Protein AF-A0A846ERY1-F1 (afdb_monomer)

Solvent-accessible surface area (backbone atoms only — not comparable to full-atom values): 6120 Å² total; per-residue (Å²): 133,83,80,52,74,66,59,56,50,52,53,51,53,57,71,63,36,76,87,69,64,78,73,86,66,54,74,65,58,44,52,52,50,50,51,56,52,52,76,77,41,68,57,68,61,54,53,52,51,54,47,53,54,46,49,71,72,66,63,68,89,64,64,65,48,81,54,82,80,79,89,58,82,90,45,79,64,51,58,63,52,51,54,58,47,47,76,69,73,41,50,81,48,88,64,135

Radius of gyration: 18.13 Å; Cα contacts (8 Å, |Δi|>4): 39; chains: 1; bounding box: 32×29×51 Å

Foldseek 3Di:
DDPDPVVVVVVVVVVPPVVVVDDDDDPVRVVVVVCVVVVVDPVLVVVLVVLLVCCVVPPDPDQEDEDDDDPCVPVPNVVSNVVSVVVVNHHYDDDD

Nearest PDB structures (foldseek):
  5xn8-assembly1_A  TM=6.819E-01  e=1.281E+00  unidentified
  6gfa-assembly1_A  TM=5.148E-01  e=8.283E+00  Homo sapiens
  1vlj-assembly1_A  TM=5.280E-01  e=8.283E+00  Thermotoga maritima MSB8

Structure (mmCIF, N/CA/C/O backbone):
data_AF-A0A846ERY1-F1
#
_entry.id   AF-A0A846ERY1-F1
#
loop_
_atom_site.group_PDB
_atom_site.id
_atom_site.type_symbol
_atom_site.label_atom_id
_atom_site.label_alt_id
_atom_site.label_comp_id
_atom_site.label_asym_id
_atom_site.label_entity_id
_atom_site.label_seq_id
_atom_site.pdbx_PDB_ins_code
_atom_site.Cartn_x
_atom_site.Cartn_y
_atom_site.Cartn_z
_atom_site.occupancy
_atom_site.B_iso_or_equiv
_atom_site.auth_seq_id
_atom_site.auth_comp_id
_atom_site.auth_asym_id
_atom_site.auth_atom_id
_atom_site.pdbx_PDB_model_num
ATOM 1 N N . MET A 1 1 ? -11.228 -16.183 -1.065 1.00 41.34 1 MET A N 1
ATOM 2 C CA . MET A 1 1 ? -12.268 -16.042 -2.113 1.00 41.34 1 MET A CA 1
ATOM 3 C C . MET A 1 1 ? -11.658 -16.428 -3.452 1.00 41.34 1 MET A C 1
ATOM 5 O O . MET A 1 1 ? -10.642 -15.852 -3.813 1.00 41.34 1 MET A O 1
ATOM 9 N N . MET A 1 2 ? -12.208 -17.427 -4.152 1.00 46.03 2 MET A N 1
ATOM 10 C CA . MET A 1 2 ? -11.796 -17.716 -5.532 1.00 46.03 2 MET A CA 1
ATOM 11 C C . MET A 1 2 ? -12.376 -16.635 -6.450 1.00 46.03 2 MET A C 1
ATOM 13 O O . MET A 1 2 ? -13.582 -16.414 -6.423 1.0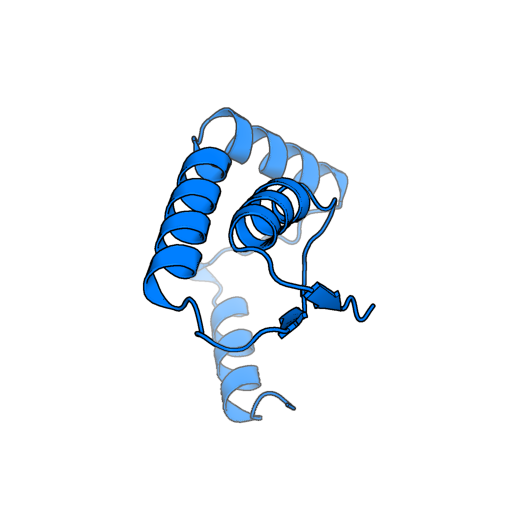0 46.03 2 MET A O 1
ATOM 17 N N . MET A 1 3 ? -11.532 -15.957 -7.234 1.00 46.50 3 MET A N 1
ATOM 18 C CA . MET A 1 3 ? -12.001 -15.056 -8.295 1.00 46.50 3 MET A CA 1
ATOM 19 C C . MET A 1 3 ? -12.905 -15.815 -9.261 1.00 46.50 3 MET A C 1
ATOM 21 O O . MET A 1 3 ? -12.551 -16.907 -9.722 1.00 46.50 3 MET A O 1
ATOM 25 N N . ASP A 1 4 ? -14.046 -15.204 -9.562 1.00 55.00 4 ASP A N 1
ATOM 26 C CA . ASP A 1 4 ? -15.079 -15.773 -10.412 1.00 55.00 4 ASP A CA 1
ATOM 27 C C . ASP A 1 4 ? -14.538 -16.015 -11.832 1.00 55.00 4 ASP A C 1
ATOM 29 O O . ASP A 1 4 ? -13.728 -15.239 -12.354 1.00 55.00 4 ASP A O 1
ATOM 33 N N . SER A 1 5 ? -14.958 -17.106 -12.473 1.00 60.00 5 SER A N 1
ATOM 34 C CA . SER A 1 5 ? -14.421 -17.539 -13.780 1.00 60.00 5 SER A CA 1
ATOM 35 C C . SER A 1 5 ? -14.540 -16.462 -14.873 1.00 60.00 5 SER A C 1
ATOM 37 O O . SER A 1 5 ? -13.646 -16.306 -15.709 1.00 60.00 5 SER A O 1
ATOM 39 N N . LEU A 1 6 ? -15.592 -15.644 -14.799 1.00 57.75 6 LEU A N 1
ATOM 40 C CA . LEU A 1 6 ? -15.831 -14.479 -15.651 1.00 57.75 6 LEU A CA 1
ATOM 41 C C . LEU A 1 6 ? -14.761 -13.391 -15.488 1.00 57.75 6 LEU A C 1
ATOM 43 O O . LEU A 1 6 ? -14.268 -12.877 -16.491 1.00 57.75 6 LEU A O 1
ATOM 47 N N . GLN A 1 7 ? -14.337 -13.082 -14.260 1.00 55.25 7 GLN A N 1
ATOM 48 C CA . GLN A 1 7 ? -13.301 -12.073 -14.006 1.00 55.25 7 GLN A CA 1
ATOM 49 C C . GLN A 1 7 ? -11.932 -12.522 -14.525 1.00 55.25 7 GLN A C 1
ATOM 51 O O . GLN A 1 7 ? -11.200 -11.716 -15.102 1.00 55.25 7 GLN A O 1
ATOM 56 N N . LYS A 1 8 ? -11.614 -13.821 -14.410 1.00 55.94 8 LYS A N 1
ATOM 57 C CA . LYS A 1 8 ? -10.413 -14.396 -15.041 1.00 55.94 8 LYS A CA 1
ATOM 58 C C . LYS A 1 8 ? -10.434 -14.212 -16.559 1.00 55.94 8 LYS A C 1
ATOM 60 O O . LYS A 1 8 ? -9.407 -13.865 -17.132 1.00 55.94 8 LYS A O 1
ATOM 65 N N . SER A 1 9 ? -11.596 -14.390 -17.196 1.00 61.22 9 SER A N 1
ATOM 66 C CA . SER A 1 9 ? -11.736 -14.215 -18.648 1.00 61.22 9 SER A CA 1
ATOM 67 C C . SER A 1 9 ? -11.576 -12.758 -19.092 1.00 61.22 9 SER A C 1
ATOM 69 O O . SER A 1 9 ? -10.930 -12.499 -20.099 1.00 61.22 9 SER A O 1
ATOM 71 N N . VAL A 1 10 ? -12.089 -11.793 -18.321 1.00 66.19 10 VAL A N 1
ATOM 72 C CA . VAL A 1 10 ? -11.998 -10.362 -18.657 1.00 66.19 10 VAL A CA 1
ATOM 73 C C . VAL A 1 10 ? -10.561 -9.863 -18.548 1.00 66.19 10 VAL A C 1
ATOM 75 O O . VAL A 1 10 ? -10.087 -9.173 -19.446 1.00 66.19 10 VAL A O 1
ATOM 78 N N . ILE A 1 11 ? -9.847 -10.254 -17.490 1.00 65.06 11 ILE A N 1
ATOM 79 C CA . ILE A 1 11 ? -8.435 -9.899 -17.321 1.00 65.06 11 I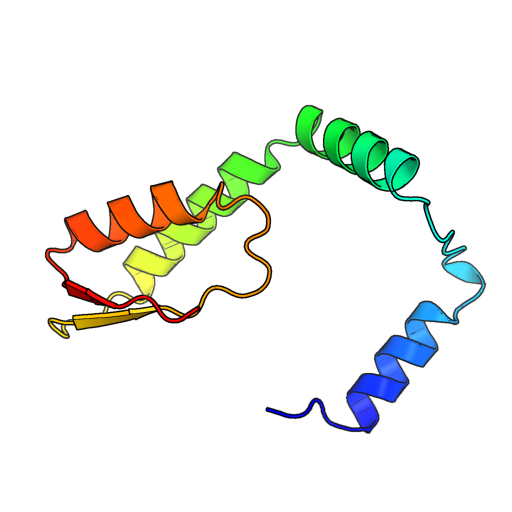LE A CA 1
ATOM 80 C C . ILE A 1 11 ? -7.587 -10.563 -18.411 1.00 65.06 11 ILE A C 1
ATOM 82 O O . ILE A 1 11 ? -6.758 -9.895 -19.020 1.00 65.06 11 ILE A O 1
ATOM 86 N N . ALA A 1 12 ? -7.826 -11.844 -18.712 1.00 65.44 12 ALA A N 1
ATOM 87 C CA . ALA A 1 12 ? -7.125 -12.536 -19.791 1.00 65.44 12 ALA A CA 1
ATOM 88 C C . ALA A 1 12 ? -7.368 -11.868 -21.155 1.00 65.44 12 ALA A C 1
ATOM 90 O O . ALA A 1 12 ? -6.413 -11.626 -21.887 1.00 65.44 12 ALA A O 1
ATOM 91 N N . ASN A 1 13 ? -8.618 -11.499 -21.455 1.00 68.12 13 ASN A N 1
ATOM 92 C CA . ASN A 1 13 ? -8.983 -10.815 -22.695 1.00 68.12 13 ASN A CA 1
ATOM 93 C C . ASN A 1 13 ? -8.339 -9.428 -22.793 1.00 68.12 13 ASN A C 1
ATOM 95 O O . ASN A 1 13 ? -7.810 -9.079 -23.846 1.00 68.12 13 ASN A O 1
ATOM 99 N N . PHE A 1 14 ? -8.332 -8.665 -21.698 1.00 69.44 14 PHE A N 1
ATOM 100 C CA . PHE A 1 14 ? -7.677 -7.361 -21.648 1.00 69.44 14 PHE A CA 1
ATOM 101 C C . PHE A 1 14 ? -6.171 -7.498 -21.886 1.00 69.44 14 PHE A C 1
ATOM 103 O O . PHE A 1 14 ? -5.644 -6.867 -22.789 1.00 69.44 14 PHE A O 1
ATOM 110 N N . ILE A 1 15 ? -5.489 -8.389 -21.159 1.00 72.44 15 ILE A N 1
ATOM 111 C CA . ILE A 1 15 ? -4.038 -8.611 -21.291 1.00 72.44 15 ILE A CA 1
ATOM 112 C C . ILE A 1 15 ? -3.669 -9.155 -22.682 1.00 72.44 15 ILE A C 1
ATOM 114 O O . ILE A 1 15 ? -2.575 -8.904 -23.181 1.00 72.44 15 ILE A O 1
ATOM 118 N N . SER A 1 16 ? -4.580 -9.874 -23.338 1.00 70.69 16 SER A N 1
ATOM 119 C CA . SER A 1 16 ? -4.373 -10.366 -24.701 1.00 70.69 16 SER A CA 1
ATOM 120 C C . SER A 1 16 ? -4.605 -9.322 -25.799 1.00 70.69 16 SER A C 1
ATOM 122 O O . SER A 1 16 ? -4.359 -9.636 -26.963 1.00 70.69 16 SER A O 1
ATOM 124 N N . ASP A 1 17 ? -5.072 -8.106 -25.475 1.00 80.19 17 ASP A N 1
ATOM 125 C CA . ASP A 1 17 ? -5.323 -7.075 -26.485 1.00 80.19 17 ASP A CA 1
ATOM 126 C C . ASP A 1 17 ? -3.992 -6.629 -27.130 1.00 80.19 17 ASP A C 1
ATOM 128 O O . ASP A 1 17 ? -3.148 -6.009 -26.469 1.00 80.19 17 ASP A O 1
ATOM 132 N N . PRO A 1 18 ? -3.788 -6.886 -28.437 1.00 74.94 18 PRO A N 1
ATOM 133 C CA . PRO A 1 18 ? -2.553 -6.530 -29.130 1.00 74.94 18 PRO A CA 1
ATOM 134 C C . PRO A 1 18 ? -2.296 -5.014 -29.166 1.00 74.94 18 PRO A C 1
ATOM 136 O O . PRO A 1 18 ? -1.158 -4.593 -29.389 1.00 74.94 18 PRO A O 1
ATOM 139 N N . LYS A 1 19 ? -3.313 -4.172 -28.918 1.00 81.12 19 LYS A N 1
ATOM 140 C CA . LYS A 1 19 ? -3.158 -2.714 -28.794 1.00 81.12 19 LYS A CA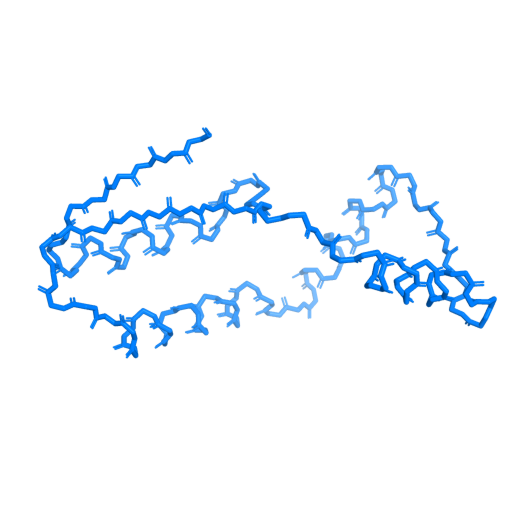 1
ATOM 141 C C . LYS A 1 19 ? -2.422 -2.303 -27.527 1.00 81.12 19 LYS A C 1
ATOM 143 O O . LYS A 1 19 ? -1.764 -1.266 -27.547 1.00 81.12 19 LYS A O 1
ATOM 148 N N . LEU A 1 20 ? -2.503 -3.096 -26.457 1.00 75.50 20 LEU A N 1
ATOM 149 C CA . LEU A 1 20 ? -1.813 -2.789 -25.205 1.00 75.50 20 LEU A CA 1
ATOM 150 C C . LEU A 1 20 ? -0.297 -2.974 -25.312 1.00 75.50 20 LEU A C 1
ATOM 152 O O . LEU A 1 20 ? 0.418 -2.471 -24.451 1.00 75.50 20 LEU A O 1
ATOM 156 N N . LYS A 1 21 ? 0.194 -3.665 -26.358 1.00 75.81 21 LYS A N 1
ATOM 157 C CA . LYS A 1 21 ? 1.624 -3.936 -26.593 1.00 75.81 21 LYS A CA 1
ATOM 158 C C . LYS A 1 21 ? 2.345 -4.351 -25.304 1.00 75.81 21 LYS A C 1
ATOM 160 O O . LYS A 1 21 ? 3.418 -3.839 -24.997 1.00 75.81 21 LYS A O 1
ATOM 165 N N . LEU A 1 22 ? 1.727 -5.241 -24.527 1.00 77.50 22 LEU A N 1
ATOM 166 C CA . LEU A 1 22 ? 2.276 -5.654 -23.241 1.00 77.50 22 LEU A CA 1
ATOM 167 C C . LEU A 1 22 ? 3.579 -6.417 -23.472 1.00 77.50 22 LEU A C 1
ATOM 169 O O . LEU A 1 22 ? 3.594 -7.482 -24.087 1.00 77.50 22 LEU A O 1
ATOM 173 N N . VAL A 1 23 ? 4.676 -5.855 -22.975 1.00 78.38 23 VAL A N 1
ATOM 174 C CA . VAL A 1 23 ? 5.988 -6.495 -22.995 1.00 78.38 23 VAL A CA 1
ATOM 175 C C . VAL A 1 23 ? 6.214 -7.117 -21.628 1.00 78.38 23 VAL A C 1
ATOM 177 O O . VAL A 1 23 ? 6.121 -6.440 -20.603 1.00 78.38 23 VAL A O 1
ATOM 180 N N . LYS A 1 24 ? 6.495 -8.421 -21.602 1.00 81.19 24 LYS A N 1
ATOM 181 C CA . LYS A 1 24 ? 6.918 -9.083 -20.371 1.00 81.19 24 LYS A CA 1
ATOM 182 C C . LYS A 1 24 ? 8.339 -8.628 -20.056 1.00 81.19 24 LYS A C 1
ATOM 184 O O . LYS A 1 24 ? 9.265 -9.009 -20.764 1.00 81.19 24 LYS A O 1
ATOM 189 N N . LEU A 1 25 ? 8.477 -7.835 -19.002 1.00 85.31 25 LEU A N 1
ATOM 190 C CA . LEU A 1 25 ? 9.771 -7.403 -18.495 1.00 85.31 25 LEU A CA 1
ATOM 191 C C . LEU A 1 25 ? 10.460 -8.559 -17.766 1.00 85.31 25 LEU A C 1
ATOM 193 O O . LEU A 1 25 ? 9.802 -9.372 -17.102 1.00 85.31 25 LEU A O 1
ATOM 197 N N . ASN A 1 26 ? 11.782 -8.632 -17.882 1.00 92.69 26 ASN A N 1
ATOM 198 C CA . ASN A 1 26 ? 12.584 -9.410 -16.947 1.00 92.69 26 ASN A CA 1
ATOM 199 C C . ASN A 1 26 ? 12.669 -8.691 -15.585 1.00 92.69 26 ASN A C 1
ATOM 201 O O . ASN A 1 26 ? 12.211 -7.558 -15.432 1.00 92.69 26 ASN A O 1
ATOM 205 N N . GLU A 1 27 ? 13.221 -9.363 -14.574 1.00 91.25 27 GLU A N 1
ATOM 206 C CA . GLU A 1 27 ? 13.283 -8.818 -13.212 1.00 91.25 27 GLU A CA 1
ATOM 207 C C . GLU A 1 27 ? 14.047 -7.489 -13.144 1.00 91.25 27 GLU A C 1
ATOM 209 O O . GLU A 1 27 ? 13.583 -6.548 -12.505 1.00 91.25 27 GLU A O 1
ATOM 214 N N . GLN A 1 28 ? 15.173 -7.379 -13.852 1.00 94.19 28 GLN A N 1
ATOM 215 C CA . GLN A 1 28 ? 15.974 -6.158 -13.881 1.00 94.19 28 GLN A CA 1
ATOM 216 C C . GLN A 1 28 ? 15.214 -5.005 -14.548 1.00 94.19 28 GLN A C 1
ATOM 218 O O . GLN A 1 28 ? 15.103 -3.932 -13.962 1.00 94.19 28 GLN A O 1
ATOM 223 N N . GLU A 1 29 ? 14.634 -5.237 -15.727 1.00 92.62 29 GLU A N 1
AT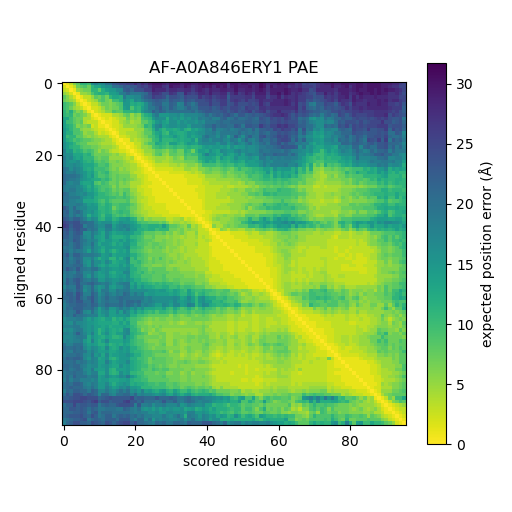OM 224 C CA . GLU A 1 29 ? 13.838 -4.236 -16.453 1.00 92.62 29 GLU A CA 1
ATOM 225 C C . GLU A 1 29 ? 12.639 -3.755 -15.625 1.00 92.62 29 GLU A C 1
ATOM 227 O O . GLU A 1 29 ? 12.321 -2.565 -15.598 1.00 92.62 29 GLU A O 1
ATOM 232 N N . TYR A 1 30 ? 11.981 -4.677 -14.916 1.00 89.56 30 TYR A N 1
ATOM 233 C CA . TYR A 1 30 ? 10.887 -4.347 -14.011 1.00 89.56 30 TYR A CA 1
ATOM 234 C C . TYR A 1 30 ? 11.362 -3.463 -12.853 1.00 89.56 30 TYR A C 1
ATOM 236 O O . TYR A 1 30 ? 10.735 -2.443 -12.564 1.00 89.56 30 TYR A O 1
ATOM 244 N N . MET A 1 31 ? 12.472 -3.823 -12.205 1.00 89.00 31 MET A N 1
ATOM 245 C CA . MET A 1 31 ? 13.006 -3.070 -11.069 1.00 89.00 31 MET A CA 1
ATOM 246 C C . MET A 1 31 ? 13.494 -1.678 -11.477 1.00 89.00 31 MET A C 1
ATOM 248 O O . MET A 1 31 ? 13.192 -0.705 -10.787 1.00 89.00 31 MET A O 1
ATOM 252 N N . GLU A 1 32 ? 14.187 -1.556 -12.609 1.00 91.62 32 GLU A N 1
ATOM 253 C CA . GLU A 1 32 ? 14.627 -0.268 -13.157 1.00 91.62 32 GLU A CA 1
ATOM 254 C C . GLU A 1 32 ? 13.433 0.631 -13.498 1.00 91.62 32 GLU A C 1
ATOM 256 O O . GLU A 1 32 ? 13.399 1.795 -13.093 1.00 91.62 32 GLU A O 1
ATOM 261 N N . GLY A 1 33 ? 12.414 0.079 -14.166 1.00 86.38 33 GLY A N 1
ATOM 262 C CA . GLY A 1 33 ? 11.176 0.798 -14.467 1.00 86.38 33 GLY A CA 1
ATOM 263 C C . GLY A 1 33 ? 10.436 1.246 -13.205 1.00 86.38 33 GLY A C 1
ATOM 264 O O . GLY A 1 33 ? 9.995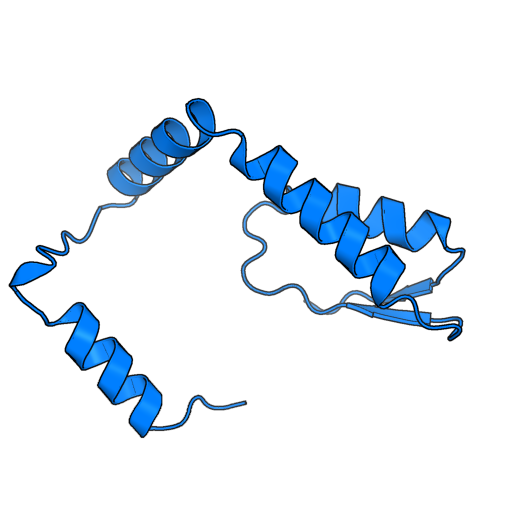 2.393 -13.118 1.00 86.38 33 GLY A O 1
ATOM 265 N N . LEU A 1 34 ? 10.356 0.377 -12.194 1.00 85.31 34 LEU A N 1
ATOM 266 C CA . LEU A 1 34 ? 9.724 0.681 -10.911 1.00 85.31 34 LEU A CA 1
ATOM 267 C C . LEU A 1 34 ? 10.454 1.807 -10.163 1.00 85.31 34 LEU A C 1
ATOM 269 O O . LEU A 1 34 ? 9.806 2.707 -9.628 1.00 85.31 34 LEU A O 1
ATOM 273 N N . ILE A 1 35 ? 11.789 1.784 -10.135 1.00 85.12 35 ILE A N 1
ATOM 274 C CA . ILE A 1 35 ? 12.608 2.839 -9.519 1.00 85.12 35 ILE A CA 1
ATOM 275 C C . ILE A 1 35 ? 12.438 4.161 -10.277 1.00 85.12 35 ILE A C 1
ATOM 277 O O . ILE A 1 35 ? 12.227 5.206 -9.655 1.00 85.12 35 ILE A O 1
ATOM 281 N N . ALA A 1 36 ? 12.482 4.132 -11.611 1.00 86.19 36 ALA A N 1
ATOM 282 C CA . ALA A 1 36 ? 12.309 5.324 -12.438 1.00 86.19 36 ALA A CA 1
ATOM 283 C C . ALA A 1 36 ? 10.925 5.957 -12.231 1.00 86.19 36 ALA A C 1
ATOM 285 O O . ALA A 1 36 ? 10.830 7.163 -12.015 1.00 86.19 36 ALA A O 1
ATOM 286 N N . TYR A 1 37 ? 9.865 5.146 -12.200 1.00 84.44 37 TYR A N 1
ATOM 287 C CA . TYR A 1 37 ? 8.510 5.615 -11.913 1.00 84.44 37 TYR A CA 1
ATOM 288 C C . TYR A 1 37 ? 8.412 6.251 -10.519 1.00 84.44 37 TYR A C 1
ATOM 290 O O . TYR A 1 37 ? 7.982 7.396 -10.390 1.00 84.44 37 TYR A O 1
ATOM 298 N N . ARG A 1 38 ? 8.892 5.556 -9.480 1.00 79.94 38 ARG A N 1
ATOM 299 C CA . ARG A 1 38 ? 8.839 6.043 -8.090 1.00 79.94 38 ARG A CA 1
ATOM 300 C C . ARG A 1 38 ? 9.690 7.281 -7.831 1.00 79.94 38 ARG A C 1
ATOM 302 O O . ARG A 1 38 ? 9.341 8.071 -6.971 1.00 79.94 38 ARG A O 1
ATOM 309 N N . SER A 1 39 ? 10.800 7.460 -8.543 1.00 78.06 39 SER A N 1
ATOM 310 C CA . SER A 1 39 ? 11.666 8.637 -8.365 1.00 78.06 39 SER A CA 1
ATOM 311 C C . SER A 1 39 ? 11.093 9.916 -8.981 1.00 78.06 39 SER A C 1
ATOM 313 O O . SER A 1 39 ? 11.483 11.012 -8.588 1.00 78.06 39 SER A O 1
ATOM 315 N N . GLN A 1 40 ? 10.164 9.788 -9.929 1.00 79.31 40 GLN A N 1
ATOM 316 C CA . GLN A 1 40 ? 9.509 10.920 -10.591 1.00 79.31 40 GLN A CA 1
ATOM 317 C C . GLN A 1 40 ? 8.119 11.223 -10.029 1.00 79.31 40 GLN A C 1
ATOM 319 O O . GLN A 1 40 ? 7.524 12.240 -10.381 1.00 79.31 40 GLN A O 1
ATOM 324 N N . GLN A 1 41 ? 7.587 10.336 -9.189 1.00 76.31 41 GLN A N 1
ATOM 325 C CA . GLN A 1 41 ? 6.237 10.428 -8.658 1.00 76.31 41 GLN A CA 1
ATOM 326 C C . GLN A 1 41 ? 6.268 10.518 -7.145 1.00 76.31 41 GLN A C 1
ATOM 328 O O . GLN A 1 41 ? 7.011 9.805 -6.479 1.00 76.31 41 GLN A O 1
ATOM 333 N N . ASN A 1 42 ? 5.361 11.312 -6.587 1.00 81.81 42 ASN A N 1
ATOM 334 C CA . ASN A 1 42 ? 5.160 11.357 -5.145 1.00 81.81 42 ASN A CA 1
ATOM 335 C C . ASN A 1 42 ? 4.227 10.230 -4.657 1.00 81.81 42 ASN A C 1
ATOM 337 O O . ASN A 1 42 ? 3.406 10.409 -3.761 1.00 81.81 42 ASN A O 1
ATOM 341 N N . GLU A 1 43 ? 4.313 9.066 -5.313 1.00 83.38 43 GLU A N 1
ATOM 342 C CA . GLU A 1 43 ? 3.408 7.928 -5.131 1.00 83.38 43 GLU A CA 1
ATOM 343 C C . GLU A 1 43 ? 3.341 7.508 -3.661 1.00 83.38 43 GLU A C 1
ATOM 345 O O . GLU A 1 43 ? 2.258 7.267 -3.133 1.00 83.38 43 GLU A O 1
ATOM 350 N N . GLN A 1 44 ? 4.493 7.467 -2.985 1.00 82.62 44 GLN A N 1
ATOM 351 C CA . GLN A 1 44 ? 4.558 7.047 -1.591 1.00 82.62 44 GLN A CA 1
ATOM 352 C C . GLN A 1 44 ? 3.786 7.990 -0.666 1.00 82.62 44 GLN A C 1
ATOM 354 O O . GLN A 1 44 ? 3.017 7.512 0.166 1.00 82.62 44 GLN A O 1
ATOM 359 N N . GLU A 1 45 ? 3.948 9.306 -0.821 1.00 84.62 45 GLU A N 1
ATOM 360 C CA . GLU A 1 45 ? 3.230 10.289 -0.003 1.00 84.62 45 GLU A CA 1
ATOM 361 C C . GLU A 1 45 ? 1.722 10.228 -0.258 1.00 84.62 45 GLU A C 1
ATOM 363 O O . GLU A 1 45 ? 0.947 10.193 0.695 1.00 84.62 45 GLU A O 1
ATOM 368 N N . ILE A 1 46 ? 1.305 10.110 -1.524 1.00 87.00 46 ILE A N 1
ATOM 369 C CA . ILE A 1 46 ? -0.114 10.005 -1.899 1.00 87.00 46 ILE A CA 1
ATOM 370 C C . ILE A 1 46 ? -0.752 8.748 -1.289 1.00 87.00 46 ILE A C 1
ATOM 372 O O . ILE A 1 46 ? -1.849 8.813 -0.729 1.00 87.00 46 ILE A O 1
ATOM 376 N N . ILE A 1 47 ? -0.070 7.600 -1.372 1.00 87.12 47 ILE A N 1
ATOM 377 C CA . ILE A 1 47 ? -0.555 6.342 -0.789 1.00 87.12 47 ILE A CA 1
ATOM 378 C C . ILE A 1 47 ? -0.659 6.464 0.733 1.00 87.12 47 ILE A C 1
ATOM 380 O O . ILE A 1 47 ? -1.666 6.043 1.308 1.00 87.12 47 ILE A O 1
ATOM 384 N N . LEU A 1 48 ? 0.345 7.046 1.393 1.00 87.56 48 LEU A N 1
ATOM 385 C CA . LEU A 1 48 ? 0.336 7.231 2.845 1.00 87.56 48 LEU A CA 1
ATOM 386 C C . LEU A 1 48 ? -0.789 8.163 3.295 1.00 87.56 48 LEU A C 1
ATOM 388 O O . LEU A 1 48 ? -1.506 7.837 4.241 1.00 87.56 48 LEU A O 1
ATOM 392 N N . GLU A 1 49 ? -0.995 9.278 2.597 1.00 89.25 49 GLU A N 1
ATOM 393 C CA . GLU A 1 49 ? -2.073 10.214 2.904 1.00 89.25 49 GLU A CA 1
ATOM 394 C C . GLU A 1 49 ? -3.444 9.538 2.782 1.00 89.25 49 GLU A C 1
ATOM 396 O O . GLU A 1 49 ? -4.238 9.563 3.727 1.00 89.25 49 GLU A O 1
ATOM 401 N N . ALA A 1 50 ? -3.701 8.863 1.658 1.00 88.56 50 ALA A N 1
ATOM 402 C CA . ALA A 1 50 ? -4.948 8.133 1.444 1.00 88.56 50 ALA A CA 1
ATOM 403 C C . ALA A 1 50 ? -5.163 7.043 2.508 1.00 88.56 50 ALA A C 1
ATOM 405 O O . ALA A 1 50 ? -6.277 6.847 3.000 1.00 88.56 50 ALA A O 1
ATOM 406 N N . THR A 1 51 ? -4.085 6.364 2.905 1.00 85.69 51 THR A N 1
ATOM 407 C CA . THR A 1 51 ? -4.104 5.334 3.947 1.00 85.69 51 THR A CA 1
ATOM 408 C C . THR A 1 51 ? -4.494 5.916 5.306 1.00 85.69 51 THR A C 1
ATOM 410 O O . THR A 1 51 ? -5.365 5.373 5.986 1.00 85.69 51 THR A O 1
ATOM 413 N N . PHE A 1 52 ? -3.909 7.047 5.706 1.00 88.25 52 PHE A N 1
ATOM 414 C CA . PHE A 1 52 ? -4.246 7.697 6.974 1.00 88.25 52 PHE A CA 1
ATOM 415 C C . PHE A 1 52 ? -5.670 8.251 6.984 1.00 88.25 52 PHE A C 1
ATOM 417 O O . PHE A 1 52 ? -6.382 8.087 7.976 1.00 88.25 52 PHE A O 1
ATOM 424 N N . GLN A 1 53 ? -6.124 8.831 5.871 1.00 88.69 53 GLN A N 1
ATOM 425 C CA . GLN A 1 53 ? -7.518 9.253 5.725 1.00 88.69 53 GLN A CA 1
ATOM 426 C C . GLN A 1 53 ? -8.482 8.065 5.859 1.00 88.69 53 GLN A C 1
ATOM 428 O O . GLN A 1 53 ? -9.527 8.186 6.501 1.00 88.69 53 GLN A O 1
ATOM 433 N N . ALA A 1 54 ? -8.133 6.903 5.298 1.00 85.19 54 ALA A N 1
ATOM 434 C CA . ALA A 1 54 ? -8.934 5.691 5.427 1.00 85.19 54 ALA A CA 1
ATOM 435 C C . ALA A 1 54 ? -8.986 5.182 6.876 1.00 85.19 54 ALA A C 1
ATOM 437 O O . ALA A 1 54 ? -10.074 4.847 7.346 1.00 85.19 54 ALA A O 1
ATOM 438 N N . ILE A 1 55 ? -7.858 5.175 7.598 1.00 84.69 55 ILE A N 1
ATOM 439 C CA . ILE A 1 55 ? -7.830 4.809 9.024 1.00 84.69 55 ILE A CA 1
ATOM 440 C C . ILE A 1 55 ? -8.778 5.705 9.821 1.00 84.69 55 ILE A C 1
ATOM 442 O O . ILE A 1 55 ? -9.623 5.200 10.554 1.00 84.69 55 ILE A O 1
ATOM 446 N N . GLU A 1 56 ? -8.693 7.025 9.654 1.00 84.56 56 GLU A N 1
ATOM 447 C CA . GLU A 1 56 ? -9.553 7.952 10.399 1.00 84.56 56 GLU A CA 1
ATOM 448 C C . GLU A 1 56 ? -11.034 7.791 10.053 1.00 84.56 56 GLU A C 1
ATOM 450 O O . GLU A 1 56 ? -11.892 7.893 10.931 1.00 84.56 56 GLU A O 1
ATOM 455 N N . LYS A 1 57 ? -11.340 7.511 8.782 1.00 85.81 57 LYS A N 1
ATOM 456 C CA . LYS A 1 57 ? -12.712 7.326 8.304 1.00 85.81 57 LYS A CA 1
ATOM 457 C C . LYS A 1 57 ? -13.341 6.026 8.802 1.00 85.81 57 LYS A C 1
ATOM 459 O O . LYS A 1 57 ? -14.531 6.014 9.110 1.00 85.81 57 LYS A O 1
ATOM 464 N N . TYR A 1 58 ? -12.573 4.941 8.834 1.00 79.88 58 TYR A N 1
ATOM 465 C CA . TYR A 1 58 ? -13.073 3.596 9.131 1.00 79.88 58 TYR A CA 1
ATOM 466 C C . TYR A 1 58 ? -12.646 3.079 10.505 1.00 79.88 58 TYR A C 1
ATOM 468 O O . TYR A 1 58 ? -12.803 1.889 10.780 1.00 79.88 58 TYR A O 1
ATOM 476 N N . LYS A 1 59 ? -12.127 3.948 11.382 1.00 79.12 59 LYS A N 1
ATOM 477 C CA . LYS A 1 59 ? -11.805 3.563 12.756 1.00 79.12 59 LYS A CA 1
ATOM 478 C C . LYS A 1 59 ? -13.050 3.015 13.458 1.00 79.12 59 LYS A C 1
ATOM 480 O O . LYS A 1 59 ? -14.050 3.700 13.658 1.00 79.12 59 LYS A O 1
ATOM 485 N N . SER A 1 60 ? -12.962 1.752 13.835 1.00 74.69 60 SER A N 1
ATOM 486 C CA . SER A 1 60 ? -13.859 1.060 14.746 1.00 74.69 60 SER A CA 1
ATOM 487 C C . SER A 1 60 ? -13.594 1.463 16.201 1.00 74.69 60 SER A C 1
ATOM 489 O O . SER A 1 60 ? -12.455 1.707 16.624 1.00 74.69 60 SER A O 1
ATOM 491 N N . SER A 1 61 ? -14.661 1.489 16.996 1.00 77.06 61 SER A N 1
ATOM 492 C CA . SER A 1 61 ? -14.581 1.615 18.451 1.00 77.06 61 SER A CA 1
ATOM 493 C C . SER A 1 61 ? -14.054 0.346 19.132 1.00 77.06 61 SER A C 1
ATOM 495 O O . SER A 1 61 ? -13.643 0.430 20.286 1.00 77.06 61 SER A O 1
ATOM 497 N N . GLU A 1 62 ? -14.021 -0.797 18.438 1.00 77.50 62 GLU A N 1
ATOM 498 C CA . GLU A 1 62 ? -13.538 -2.080 18.972 1.00 77.50 62 GLU A CA 1
ATOM 499 C C . GLU A 1 62 ? -12.093 -2.002 19.472 1.00 77.50 62 GLU A C 1
ATOM 501 O O . GLU A 1 62 ? -11.267 -1.288 18.906 1.00 77.50 62 GLU A O 1
ATOM 506 N N . GLU A 1 63 ? -11.784 -2.702 20.563 1.00 71.19 63 GLU A N 1
ATOM 507 C CA . GLU A 1 63 ? -10.477 -2.645 21.239 1.00 71.19 63 GLU A CA 1
ATOM 508 C C . GLU A 1 63 ? -9.345 -3.327 20.453 1.00 71.19 63 GLU A C 1
ATOM 510 O O . GLU A 1 63 ? -8.176 -2.960 20.605 1.00 71.19 63 GLU A O 1
ATOM 515 N N . SER A 1 64 ? -9.678 -4.286 19.589 1.00 74.50 64 SER A N 1
ATOM 516 C CA . SER A 1 64 ? -8.720 -5.072 18.812 1.00 74.50 64 SER A CA 1
ATOM 517 C C . SER A 1 64 ? -8.981 -4.974 17.312 1.00 74.50 64 SER A C 1
ATOM 519 O O . SER A 1 64 ? -10.110 -4.790 16.865 1.00 74.50 64 SER A O 1
ATOM 521 N N . TYR A 1 65 ? -7.907 -5.096 16.531 1.00 75.19 65 TYR A N 1
ATOM 522 C CA . TYR A 1 65 ? -7.953 -5.130 15.072 1.00 75.19 65 TYR A CA 1
ATOM 523 C C . TYR A 1 65 ? -7.183 -6.339 14.556 1.00 75.19 65 TYR A C 1
ATOM 525 O O . TYR A 1 65 ? -6.096 -6.670 15.036 1.00 75.19 65 TYR A O 1
ATOM 533 N N . THR A 1 66 ? -7.740 -6.970 13.527 1.00 76.69 66 THR A N 1
ATOM 534 C CA . THR A 1 66 ? -7.040 -7.982 12.734 1.00 76.69 66 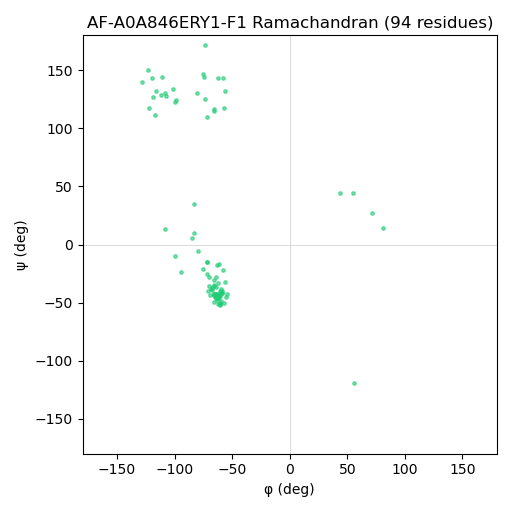THR A CA 1
ATOM 535 C C . THR A 1 66 ? -6.713 -7.382 11.377 1.00 76.69 66 THR A C 1
ATOM 537 O O . THR A 1 66 ? -7.597 -6.844 10.711 1.00 76.69 66 THR A O 1
ATOM 540 N N . ILE A 1 67 ? -5.445 -7.460 10.976 1.00 78.12 67 ILE A N 1
ATOM 541 C CA . ILE A 1 67 ? -4.952 -6.876 9.728 1.00 78.12 67 ILE A CA 1
ATOM 542 C C . ILE A 1 67 ? -4.469 -8.008 8.824 1.00 78.12 67 ILE A C 1
ATOM 544 O O . ILE A 1 67 ? -3.707 -8.869 9.256 1.00 78.12 67 ILE A O 1
ATOM 548 N N . LEU A 1 68 ? -4.890 -7.975 7.561 1.00 81.12 68 LEU A N 1
ATOM 549 C CA . LEU A 1 68 ? -4.388 -8.844 6.501 1.00 81.12 68 LEU A CA 1
ATOM 550 C C . LEU A 1 68 ? -3.712 -7.967 5.443 1.00 81.12 68 LEU A C 1
ATOM 552 O O . LEU A 1 68 ? -4.402 -7.207 4.764 1.00 81.12 68 LEU A O 1
ATOM 556 N N . SER A 1 69 ? -2.386 -8.066 5.309 1.00 80.06 69 SER A N 1
ATOM 557 C CA . SER A 1 69 ? -1.646 -7.357 4.258 1.00 80.06 69 SER A CA 1
ATOM 558 C C . SER A 1 69 ? -1.331 -8.298 3.097 1.00 80.06 69 SER A C 1
ATOM 560 O O . SER A 1 69 ? -0.717 -9.345 3.281 1.00 80.06 69 SER A O 1
ATOM 562 N N . ILE A 1 70 ? -1.776 -7.939 1.891 1.00 83.06 70 ILE A N 1
ATOM 563 C CA . ILE A 1 70 ? -1.602 -8.738 0.672 1.00 83.06 70 ILE A CA 1
ATOM 564 C C . ILE A 1 70 ? -0.785 -7.918 -0.320 1.00 83.06 70 ILE A C 1
ATOM 566 O O . ILE A 1 70 ? -1.161 -6.798 -0.654 1.00 83.06 70 ILE A O 1
ATOM 570 N N . GLY A 1 71 ? 0.308 -8.490 -0.830 1.00 82.50 71 GLY A N 1
ATOM 571 C CA . GLY A 1 71 ? 1.163 -7.800 -1.800 1.00 82.50 71 GLY A CA 1
ATOM 572 C C . GLY A 1 71 ? 1.980 -6.650 -1.198 1.00 82.50 71 GLY A C 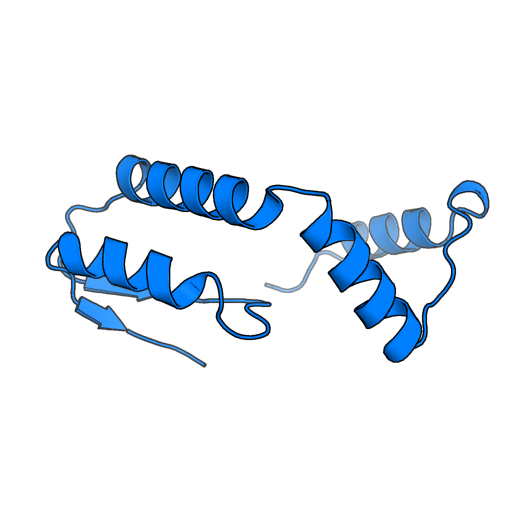1
ATOM 573 O O . GLY A 1 71 ? 2.338 -5.724 -1.918 1.00 82.50 71 GLY A O 1
ATOM 574 N N . CYS A 1 72 ? 2.298 -6.717 0.098 1.00 79.31 72 CYS A N 1
ATOM 575 C CA . CYS A 1 72 ? 3.061 -5.703 0.840 1.00 79.31 72 CYS A CA 1
ATOM 576 C C . CYS A 1 72 ? 4.493 -5.469 0.333 1.00 79.31 72 CYS A C 1
ATOM 578 O O . CYS A 1 72 ? 5.128 -4.465 0.668 1.00 79.31 72 CYS A O 1
ATOM 580 N N . GLY A 1 73 ? 5.029 -6.391 -0.470 1.00 83.25 73 GLY A N 1
ATOM 581 C CA . GLY A 1 73 ? 6.396 -6.312 -0.970 1.00 83.25 73 GLY A CA 1
ATOM 582 C C . GLY A 1 73 ? 7.395 -6.198 0.182 1.00 83.25 73 GLY A C 1
ATOM 583 O O . GLY A 1 73 ? 7.483 -7.085 1.022 1.00 83.25 73 GLY A O 1
ATOM 584 N N . SER A 1 74 ? 8.149 -5.099 0.220 1.00 80.00 74 SER A N 1
ATOM 585 C CA . SER A 1 74 ? 9.174 -4.843 1.239 1.00 80.00 74 SER A CA 1
ATOM 586 C C . SER A 1 74 ? 8.655 -4.214 2.540 1.00 80.00 74 SER A C 1
ATOM 588 O O . SER A 1 74 ? 9.467 -3.852 3.390 1.00 80.00 74 SER A O 1
ATOM 590 N N . GLY A 1 75 ? 7.341 -4.046 2.718 1.00 79.31 75 GLY A N 1
ATOM 591 C CA . GLY A 1 75 ? 6.793 -3.559 3.988 1.00 79.31 75 GLY A CA 1
ATOM 592 C C . GLY A 1 75 ? 6.855 -2.034 4.183 1.00 79.31 75 GLY A C 1
ATOM 593 O O . GLY A 1 75 ? 6.753 -1.546 5.312 1.00 79.31 75 GLY A O 1
ATOM 594 N N . ILE A 1 76 ? 7.112 -1.263 3.116 1.00 81.31 76 ILE A N 1
ATOM 595 C CA . ILE A 1 76 ? 7.388 0.188 3.198 1.00 81.31 76 ILE A CA 1
ATOM 596 C C . ILE A 1 76 ? 6.190 0.971 3.759 1.00 81.31 76 ILE A C 1
ATOM 598 O O . ILE A 1 76 ? 6.383 1.958 4.471 1.00 81.31 76 ILE A O 1
ATOM 602 N N . PHE A 1 77 ? 4.964 0.532 3.474 1.00 82.69 77 PHE A N 1
ATOM 603 C CA . PHE A 1 77 ? 3.740 1.232 3.877 1.00 82.69 77 PHE A CA 1
ATOM 604 C C . PHE A 1 77 ? 3.166 0.710 5.196 1.00 82.69 77 PHE A C 1
ATOM 606 O O . PHE A 1 77 ? 2.489 1.440 5.920 1.00 82.69 77 PHE A O 1
ATOM 613 N N . GLU A 1 78 ? 3.491 -0.532 5.545 1.00 83.62 78 GLU A N 1
ATOM 614 C CA . GLU A 1 78 ? 3.026 -1.217 6.742 1.00 83.62 78 GLU A CA 1
ATOM 615 C C . GLU A 1 78 ? 3.504 -0.498 7.993 1.00 83.62 78 GLU A C 1
ATOM 617 O O . GLU A 1 78 ? 2.711 -0.250 8.893 1.00 83.62 78 GLU A O 1
ATOM 622 N N . LYS A 1 79 ? 4.781 -0.108 8.062 1.00 82.94 79 LYS A N 1
ATOM 623 C CA . LYS A 1 79 ? 5.304 0.533 9.273 1.00 82.94 79 LYS A CA 1
ATOM 624 C C . LYS A 1 79 ? 4.563 1.843 9.606 1.00 82.94 79 LYS A C 1
ATOM 626 O O . LYS A 1 79 ? 4.089 1.954 10.735 1.00 82.94 79 LYS A O 1
ATOM 631 N N . PRO A 1 80 ? 4.410 2.817 8.688 1.00 85.25 80 PRO A N 1
ATOM 632 C CA . PRO A 1 80 ? 3.602 4.010 8.952 1.00 85.25 80 PRO A CA 1
ATO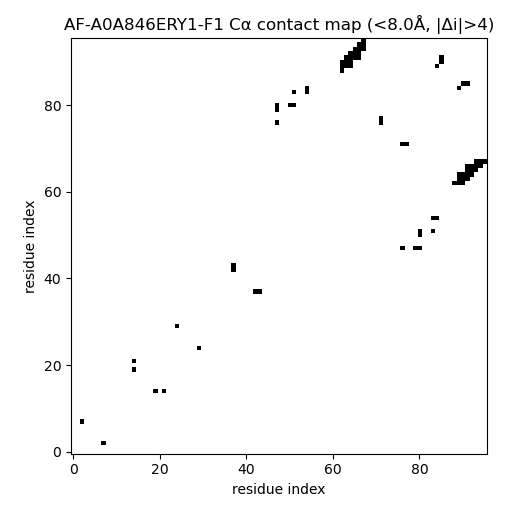M 633 C C . PRO A 1 80 ? 2.137 3.698 9.291 1.00 85.25 80 PRO A 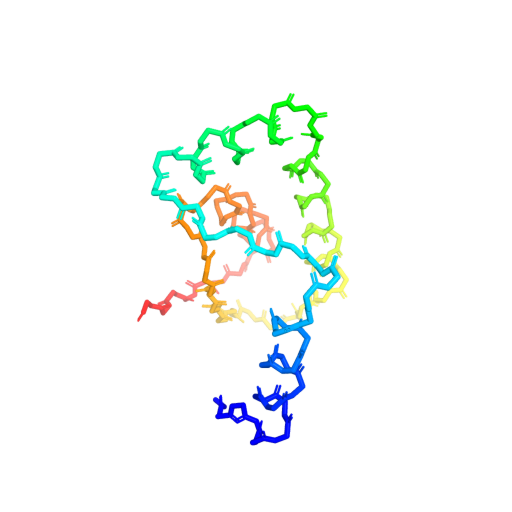C 1
ATOM 635 O O . PRO A 1 80 ? 1.585 4.285 10.221 1.00 85.25 80 PRO A O 1
ATOM 638 N N . PHE A 1 81 ? 1.523 2.751 8.577 1.00 85.06 81 PHE A N 1
ATOM 639 C CA . PHE A 1 81 ? 0.145 2.317 8.812 1.00 85.06 81 PHE A CA 1
ATOM 640 C C . PHE A 1 81 ? -0.059 1.758 10.228 1.00 85.06 81 PHE A C 1
ATOM 642 O O . PHE A 1 81 ? -0.962 2.181 10.949 1.00 85.06 81 PHE A O 1
ATOM 649 N N . LEU A 1 82 ? 0.821 0.854 10.655 1.00 83.00 82 LEU A N 1
ATOM 650 C CA . LEU A 1 82 ? 0.783 0.224 11.971 1.00 83.00 82 LEU A CA 1
ATOM 651 C C . LEU A 1 82 ? 1.036 1.231 13.088 1.00 83.00 82 LEU A C 1
ATOM 653 O O . LEU A 1 82 ? 0.313 1.218 14.081 1.00 83.00 82 LEU A O 1
ATOM 657 N N . THR A 1 83 ? 2.004 2.137 12.916 1.00 85.56 83 THR A N 1
ATOM 658 C CA . THR A 1 83 ? 2.231 3.236 13.866 1.00 85.56 83 THR A CA 1
ATOM 659 C C . THR A 1 83 ? 0.955 4.048 14.059 1.00 85.56 83 THR A C 1
ATOM 661 O O . THR A 1 83 ? 0.558 4.302 15.194 1.00 85.56 83 THR A O 1
ATOM 664 N N . LYS A 1 84 ? 0.261 4.388 12.965 1.00 84.31 84 LYS A N 1
ATOM 665 C CA . LYS A 1 84 ? -0.973 5.169 13.042 1.00 84.31 84 LYS A CA 1
ATOM 666 C C . LYS A 1 84 ? -2.109 4.421 13.747 1.00 84.31 84 LYS A C 1
ATOM 668 O O . LYS A 1 84 ? -2.877 5.035 14.478 1.00 84.31 84 LYS A O 1
ATOM 673 N N . LEU A 1 85 ? -2.205 3.104 13.570 1.00 80.38 85 LEU A N 1
ATOM 674 C CA . LEU A 1 85 ? -3.181 2.278 14.288 1.00 80.38 85 LEU A CA 1
ATOM 675 C C . LEU A 1 85 ? -2.856 2.134 15.781 1.00 80.38 85 LEU A C 1
ATOM 677 O O . LEU A 1 85 ? -3.773 2.127 16.601 1.00 80.38 85 LEU A O 1
ATOM 681 N N . LEU A 1 86 ? -1.575 2.063 16.150 1.00 79.44 86 LEU A N 1
ATOM 682 C CA . LEU A 1 86 ? -1.151 2.014 17.553 1.00 79.44 86 LEU A CA 1
ATOM 683 C C . LEU A 1 86 ? -1.476 3.314 18.301 1.00 79.44 86 LEU A C 1
ATOM 685 O O . LEU A 1 86 ? -1.873 3.252 19.463 1.00 79.44 86 LEU A O 1
ATOM 689 N N . GLU A 1 87 ? -1.395 4.476 17.639 1.00 82.25 87 GLU A N 1
ATOM 690 C CA . GLU A 1 87 ? -1.842 5.764 18.205 1.00 82.25 87 GLU A CA 1
ATOM 691 C C . GLU A 1 87 ? -3.326 5.755 18.615 1.00 82.25 87 GLU A C 1
ATOM 693 O O . GLU A 1 87 ? -3.736 6.533 19.475 1.00 82.25 87 GLU A O 1
ATOM 698 N N . LEU A 1 88 ? -4.138 4.855 18.047 1.00 75.38 88 LEU A N 1
ATOM 699 C CA . LEU A 1 88 ? -5.546 4.681 18.411 1.00 75.38 88 LEU A CA 1
ATOM 700 C C . LEU A 1 88 ? -5.749 3.786 19.653 1.00 75.38 88 LEU A C 1
ATOM 702 O O . LEU A 1 88 ? -6.889 3.432 19.962 1.00 75.38 88 LEU A O 1
ATOM 706 N N . ASN A 1 89 ? -4.672 3.432 20.373 1.00 65.31 89 ASN A N 1
ATOM 707 C CA . ASN A 1 89 ? -4.658 2.538 21.540 1.00 65.31 89 ASN A CA 1
ATOM 708 C C . ASN A 1 89 ? -5.287 1.164 21.257 1.00 65.31 89 ASN A C 1
ATOM 710 O O . ASN A 1 89 ? -6.087 0.660 22.047 1.00 65.31 89 ASN A O 1
ATOM 714 N N . LYS A 1 90 ? -4.958 0.568 20.107 1.00 66.25 90 LYS A N 1
ATOM 715 C CA . LYS A 1 90 ? -5.521 -0.715 19.663 1.00 66.25 90 LYS A CA 1
ATOM 716 C C . LYS A 1 90 ? -4.486 -1.833 19.691 1.00 66.25 90 LYS A C 1
ATOM 718 O O . LYS A 1 90 ? -3.325 -1.621 19.343 1.00 66.25 90 LYS A O 1
ATOM 723 N N . SER A 1 91 ? -4.929 -3.038 20.047 1.00 68.75 91 SER A N 1
ATOM 724 C CA . SER A 1 91 ? -4.128 -4.260 19.905 1.00 68.75 91 SER A CA 1
ATOM 725 C C . SER A 1 91 ? -4.178 -4.762 18.462 1.00 68.75 91 SER A C 1
ATOM 727 O O . SER A 1 91 ? -5.262 -4.890 17.889 1.00 68.75 91 SER A O 1
ATOM 729 N N . ILE A 1 92 ? -3.008 -5.053 17.886 1.00 64.44 92 ILE A N 1
ATOM 730 C CA . ILE A 1 92 ? -2.853 -5.480 16.490 1.00 64.44 92 ILE A CA 1
ATOM 731 C C . ILE A 1 92 ? -2.402 -6.943 16.438 1.00 64.44 92 ILE A C 1
ATOM 733 O O . ILE A 1 92 ? -1.400 -7.306 17.054 1.00 64.44 92 ILE A O 1
ATOM 737 N N . HIS A 1 93 ? -3.113 -7.763 15.660 1.00 65.31 93 HIS A N 1
ATOM 738 C CA . HIS A 1 93 ? -2.742 -9.151 15.372 1.00 65.31 93 HIS A CA 1
ATOM 739 C C . HIS A 1 93 ? -2.272 -9.299 13.922 1.00 65.31 93 HIS A C 1
ATOM 741 O O . HIS A 1 93 ? -2.962 -8.859 13.000 1.00 65.31 93 HIS A O 1
ATOM 747 N N . PHE A 1 94 ? -1.117 -9.942 13.737 1.00 59.44 94 PHE A N 1
ATOM 748 C CA . PHE A 1 94 ? -0.534 -10.227 12.426 1.00 59.44 94 PHE A CA 1
ATOM 749 C C . PHE A 1 94 ? -0.790 -11.675 12.021 1.00 59.44 94 PHE A C 1
ATOM 751 O O . PHE A 1 94 ? -0.583 -12.591 12.817 1.00 59.44 94 PHE A O 1
ATOM 758 N N . LEU A 1 95 ? -1.226 -11.858 10.777 1.00 55.94 95 LEU A N 1
ATOM 759 C CA . LEU A 1 95 ? -1.348 -13.151 10.115 1.00 55.94 95 LEU A CA 1
ATOM 760 C C . LEU A 1 95 ? -0.495 -13.090 8.842 1.00 55.94 95 LEU A C 1
ATOM 762 O O . LEU A 1 95 ? -0.759 -12.246 7.984 1.00 55.94 95 LEU A O 1
ATOM 766 N N . GLU A 1 96 ? 0.531 -13.940 8.768 1.00 51.75 96 GLU A N 1
ATOM 767 C CA . GLU A 1 96 ? 1.353 -14.185 7.569 1.00 51.75 96 GLU A CA 1
ATOM 768 C C . GLU A 1 96 ? 0.819 -15.381 6.773 1.00 51.75 96 GLU A C 1
ATOM 770 O O . GLU A 1 96 ? 0.381 -16.371 7.410 1.00 51.75 96 GLU A O 1
#

pLDDT: mean 77.13, std 11.23, range [41.34, 94.19]

Sequence (96 aa):
MMMDSLQKSVIANFISDPKLKLVKLNEQEYMEGLIAYRSQQNEQEIILEATFQAIEKYKSSEESYTILSIGCGSGIFEKPFLTKLLELNKSIHFLE

Mean predicted aligned error: 10.83 Å

Secondary structure (DSSP, 8-state):
-PPPHHHHHHHHHHHT-GGG------HHHHHHHHHHHHHHS-HHHHHHHHHHHHHHHH--S-SEEEE---S-TT-TTHHHHHHHHHTTT-EEEE--